Protein AF-A0A956QAK0-F1 (afdb_monomer_lite)

Radius of gyration: 32.89 Å; chains: 1; bounding box: 91×50×79 Å

Sequence (135 aa):
MTNLLLRVPFFYRLFGPKDNSSSAARDRLKQALVGDRSTVAPALMECVQKDMEDVLKRYMVFREEQVEFRLREQDGEMLLSARVPVVRIHRQAQLPEEALRESKETQAIRPSEELRLKRRKLRKKRSRTHKSQGD

Structure (mmCIF, N/CA/C/O backbone):
data_AF-A0A956QAK0-F1
#
_entry.id   AF-A0A956QAK0-F1
#
loop_
_atom_site.group_PDB
_atom_site.id
_atom_site.type_symbol
_atom_site.label_atom_id
_atom_site.label_alt_id
_atom_site.label_comp_id
_atom_site.label_asym_id
_atom_site.label_entity_id
_atom_site.label_seq_id
_atom_site.pdbx_PDB_ins_code
_atom_site.Cartn_x
_atom_site.Cartn_y
_atom_site.Cartn_z
_atom_site.occupancy
_atom_site.B_iso_or_equiv
_atom_site.auth_seq_id
_atom_site.auth_comp_id
_atom_site.auth_asym_id
_atom_site.auth_atom_id
_atom_site.pdbx_PDB_model_num
ATOM 1 N N . MET A 1 1 ? 6.171 -9.182 55.171 1.00 33.62 1 MET A N 1
ATOM 2 C CA . MET A 1 1 ? 6.453 -9.819 53.870 1.00 33.62 1 MET A CA 1
ATOM 3 C C . MET A 1 1 ? 5.116 -10.094 53.193 1.00 33.62 1 MET A C 1
ATOM 5 O O . MET A 1 1 ? 4.351 -10.840 53.779 1.00 33.62 1 MET A O 1
ATOM 9 N N . THR A 1 2 ? 4.862 -9.426 52.050 1.00 38.25 2 THR A N 1
ATOM 10 C CA . THR A 1 2 ? 3.930 -9.761 50.931 1.00 38.25 2 THR A CA 1
ATOM 11 C C . THR A 1 2 ? 2.454 -10.084 51.254 1.00 38.25 2 THR A C 1
ATOM 13 O O . THR A 1 2 ? 2.182 -10.915 52.100 1.00 38.25 2 THR A O 1
ATOM 16 N N . ASN A 1 3 ? 1.413 -9.604 50.572 1.00 35.69 3 ASN A N 1
ATOM 17 C CA . ASN A 1 3 ? 1.258 -8.743 49.404 1.00 35.69 3 ASN A CA 1
ATOM 18 C C . ASN A 1 3 ? -0.213 -8.273 49.383 1.00 35.69 3 ASN A C 1
ATOM 20 O O . ASN A 1 3 ? -1.117 -9.039 49.717 1.00 35.69 3 ASN A O 1
ATOM 24 N N . LEU A 1 4 ? -0.439 -7.032 48.971 1.00 49.66 4 LEU A N 1
ATOM 25 C CA . LEU A 1 4 ? -1.750 -6.463 48.680 1.00 49.66 4 LEU A CA 1
ATOM 26 C C . LEU A 1 4 ? -2.188 -6.952 47.290 1.00 49.66 4 LEU A C 1
ATOM 28 O O . LEU A 1 4 ? -1.484 -6.686 46.322 1.00 49.66 4 LEU A O 1
ATOM 32 N N . LEU A 1 5 ? -3.346 -7.603 47.149 1.00 42.72 5 LEU A N 1
ATOM 33 C CA . LEU A 1 5 ? -4.054 -7.605 45.864 1.00 42.72 5 LEU A CA 1
ATOM 34 C C . LEU A 1 5 ? -5.563 -7.750 46.076 1.00 42.72 5 LEU A C 1
ATOM 36 O O . LEU A 1 5 ? -6.047 -8.719 46.661 1.00 42.72 5 LEU A O 1
ATOM 40 N N . LEU A 1 6 ? -6.289 -6.728 45.623 1.00 47.09 6 LEU A N 1
ATOM 41 C CA . LEU A 1 6 ? -7.734 -6.583 45.724 1.00 47.09 6 LEU A CA 1
ATOM 42 C C . LEU A 1 6 ? -8.473 -7.823 45.199 1.00 47.09 6 LEU A C 1
ATOM 44 O O . LEU A 1 6 ? -8.442 -8.144 44.012 1.00 47.09 6 LEU A O 1
ATOM 48 N N . ARG A 1 7 ? -9.237 -8.462 46.082 1.00 49.78 7 ARG A N 1
ATOM 49 C CA . ARG A 1 7 ? -10.242 -9.467 45.738 1.00 49.78 7 ARG A CA 1
ATOM 50 C C . ARG A 1 7 ? -11.506 -8.741 45.273 1.00 49.78 7 ARG A C 1
ATOM 52 O O . ARG A 1 7 ? -12.371 -8.443 46.087 1.00 49.78 7 ARG A O 1
ATOM 59 N N . VAL A 1 8 ? -11.586 -8.402 43.984 1.00 49.44 8 VAL A N 1
ATOM 60 C CA . VAL A 1 8 ? -12.715 -7.658 43.390 1.00 49.44 8 VAL A CA 1
ATOM 61 C C . VAL A 1 8 ? -13.927 -8.597 43.219 1.00 49.44 8 VAL A C 1
ATOM 63 O O . VAL A 1 8 ? -13.930 -9.415 42.297 1.00 49.44 8 VAL A O 1
ATOM 66 N N . PRO A 1 9 ? -14.983 -8.517 44.056 1.00 52.75 9 PRO A N 1
ATOM 67 C CA . PRO A 1 9 ? -16.106 -9.458 44.026 1.00 52.75 9 PRO A CA 1
ATOM 68 C C . PRO A 1 9 ? -17.199 -9.067 43.015 1.00 52.75 9 PRO A C 1
ATOM 70 O O . PRO A 1 9 ? -18.227 -9.730 42.922 1.00 52.75 9 PRO A O 1
ATOM 73 N N . PHE A 1 10 ? -16.989 -8.002 42.238 1.00 54.66 10 PHE A N 1
ATOM 74 C CA . PHE A 1 10 ? -17.990 -7.453 41.322 1.00 54.66 10 PHE A CA 1
ATOM 75 C C . PHE A 1 10 ? -18.174 -8.301 40.052 1.00 54.66 10 PHE A C 1
ATOM 77 O O . PHE A 1 10 ? -19.289 -8.485 39.570 1.00 54.66 10 PHE A O 1
ATOM 84 N N . PHE A 1 11 ? -17.089 -8.884 39.539 1.00 55.2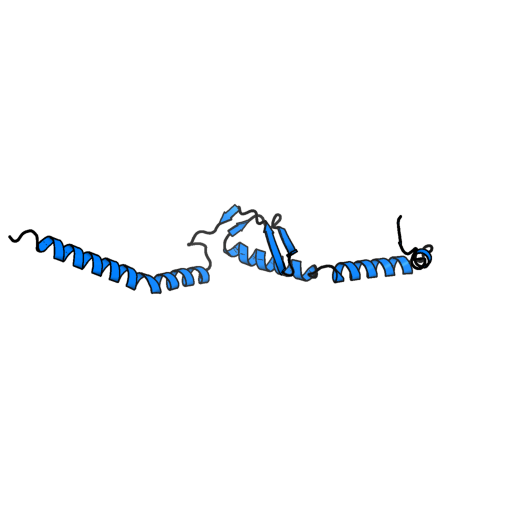2 11 PHE A N 1
ATOM 85 C CA . PHE A 1 11 ? -17.112 -9.599 38.263 1.00 55.22 11 PHE A CA 1
ATOM 86 C C . PHE A 1 11 ? -17.860 -10.937 38.333 1.00 55.22 11 PHE A C 1
ATOM 88 O O . PHE A 1 11 ? -18.561 -11.287 37.391 1.00 55.22 11 PHE A O 1
ATOM 95 N N . TYR A 1 12 ? -17.819 -11.647 39.465 1.00 51.12 12 TYR A N 1
ATOM 96 C CA . TYR A 1 12 ? -18.477 -12.955 39.609 1.00 51.12 12 TYR A CA 1
ATOM 97 C C . TYR A 1 12 ? -20.015 -12.903 39.539 1.00 51.12 12 TYR A C 1
ATOM 99 O O . TYR A 1 12 ? -20.636 -13.913 39.222 1.00 51.12 12 TYR A O 1
ATOM 107 N N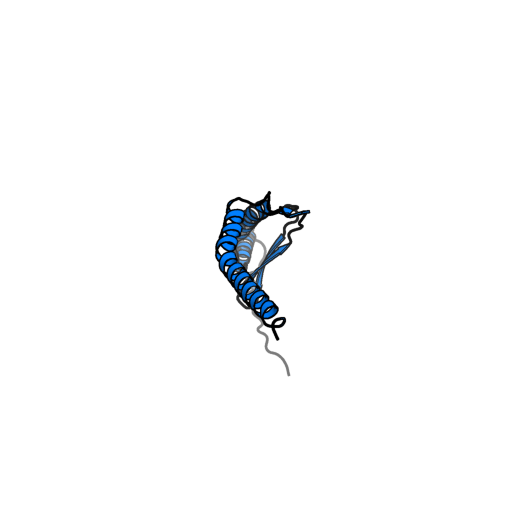 . ARG A 1 13 ? -20.639 -11.736 39.762 1.00 54.03 13 ARG A N 1
ATOM 108 C CA . ARG A 1 13 ? -22.101 -11.556 39.662 1.00 54.03 13 ARG A CA 1
ATOM 109 C C . ARG A 1 13 ? -22.578 -11.231 38.238 1.00 54.03 13 ARG A C 1
ATOM 111 O O . ARG A 1 13 ? -23.753 -11.417 37.944 1.00 54.03 13 ARG A O 1
ATOM 118 N N . LEU A 1 14 ? -21.674 -10.803 37.351 1.00 57.38 14 LEU A N 1
ATOM 119 C CA . LEU A 1 14 ? -21.964 -10.532 35.935 1.00 57.38 14 LEU A CA 1
ATOM 120 C C . LEU A 1 14 ? -21.814 -11.776 35.032 1.00 57.38 14 LEU A C 1
ATOM 122 O O . LEU A 1 14 ? -22.238 -11.753 33.881 1.00 57.38 14 LEU A O 1
ATOM 126 N N . PHE A 1 15 ? -21.217 -12.859 35.546 1.00 58.19 15 PHE A N 1
ATOM 127 C CA . PHE A 1 15 ? -20.949 -14.115 34.828 1.00 58.19 15 PHE A CA 1
ATOM 128 C C . PHE A 1 15 ? -21.938 -15.256 35.178 1.00 58.19 15 PHE A C 1
ATOM 130 O O . PHE A 1 15 ? -21.571 -16.428 35.115 1.00 58.19 15 PHE A O 1
ATOM 137 N N . GLY A 1 16 ? -23.183 -14.934 35.559 1.00 56.59 16 GLY A N 1
ATOM 138 C CA . GLY A 1 16 ? -24.254 -15.917 35.812 1.00 56.59 16 GLY A CA 1
ATOM 139 C C . GLY A 1 16 ? -24.845 -16.559 34.533 1.00 56.59 16 GLY A C 1
ATOM 140 O O . GLY A 1 16 ? -24.606 -16.052 33.434 1.00 56.59 16 GLY A O 1
ATOM 141 N N . PRO A 1 17 ? -25.590 -17.683 34.631 1.00 54.25 17 PRO A N 1
ATOM 142 C CA . PRO A 1 17 ? -25.873 -18.564 33.492 1.00 54.25 17 PRO A CA 1
ATOM 143 C C . PRO A 1 17 ? -26.895 -18.001 32.487 1.00 54.25 17 PRO A C 1
ATOM 145 O O . PRO A 1 17 ? -28.029 -17.716 32.842 1.00 54.25 17 PRO A O 1
ATOM 148 N N . LYS A 1 18 ? -26.444 -17.923 31.225 1.00 54.38 18 LYS A N 1
ATOM 149 C CA . LYS A 1 18 ? -27.149 -17.972 29.923 1.00 54.38 18 LYS A CA 1
ATOM 150 C C . LYS A 1 18 ? -28.604 -17.472 29.847 1.00 54.38 18 LYS A C 1
ATOM 152 O O . LYS A 1 18 ? -29.533 -18.269 29.854 1.00 54.38 18 LYS A O 1
ATOM 157 N N . ASP A 1 19 ? -28.731 -16.194 29.493 1.00 56.34 19 ASP A N 1
ATOM 158 C CA . ASP A 1 19 ? -29.776 -15.718 28.581 1.00 56.34 19 ASP A CA 1
ATOM 159 C C . ASP A 1 19 ? -29.158 -15.405 27.210 1.00 56.34 19 ASP A C 1
ATOM 161 O O . ASP A 1 19 ? -28.064 -14.838 27.114 1.00 56.34 19 ASP A O 1
ATOM 165 N N . ASN A 1 20 ? -29.862 -15.744 26.129 1.00 62.78 20 ASN A N 1
ATOM 166 C CA . ASN A 1 20 ? -29.417 -15.511 24.747 1.00 62.78 20 ASN A CA 1
ATOM 167 C C . ASN A 1 20 ? -29.104 -14.022 24.473 1.00 62.78 20 ASN A C 1
ATOM 169 O O . ASN A 1 20 ? -28.241 -13.693 23.657 1.00 62.78 20 ASN A O 1
ATOM 173 N N . SER A 1 21 ? -29.760 -13.118 25.208 1.00 71.25 21 SER A N 1
ATOM 174 C CA . SER A 1 21 ? -29.529 -11.669 25.172 1.00 71.25 21 SER A CA 1
ATOM 175 C C . SER A 1 21 ? -28.164 -11.266 25.742 1.00 71.25 21 SER A C 1
ATOM 177 O O . SER A 1 21 ? -27.505 -10.392 25.179 1.00 71.25 21 SER A O 1
ATOM 179 N N . SER A 1 22 ? -27.699 -11.936 26.802 1.00 74.94 22 SER A N 1
ATOM 180 C CA . SER A 1 22 ?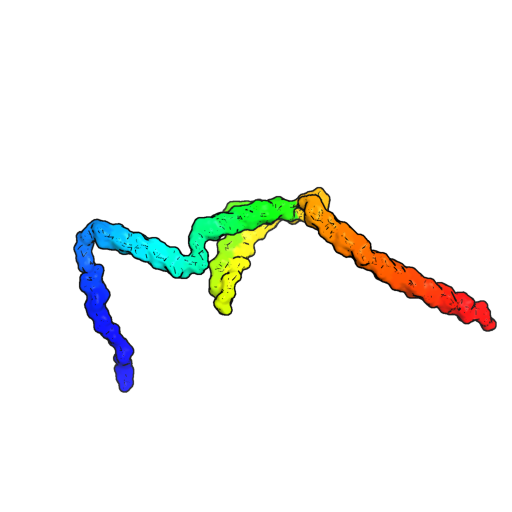 -26.384 -11.714 27.416 1.00 74.94 22 SER A CA 1
ATOM 181 C C . SER A 1 22 ? -25.256 -12.106 26.460 1.00 74.94 22 SER A C 1
ATOM 183 O O . SER A 1 22 ? -24.283 -11.370 26.305 1.00 74.94 22 SER A O 1
ATOM 185 N N . SER A 1 23 ? -25.428 -13.209 25.725 1.00 73.69 23 SER A N 1
ATOM 186 C CA . SER A 1 23 ? -24.505 -13.622 24.659 1.00 73.69 23 SER A CA 1
ATOM 187 C C . SER A 1 23 ? -24.395 -12.569 23.550 1.00 73.69 23 SER A C 1
ATOM 189 O O . SER A 1 23 ? -23.295 -12.133 23.216 1.00 73.69 23 SER A O 1
ATOM 191 N N . ALA A 1 24 ? -25.532 -12.113 23.018 1.00 78.50 24 ALA A N 1
ATOM 192 C CA . ALA A 1 24 ? -25.574 -11.128 21.939 1.00 78.50 24 ALA A CA 1
ATOM 193 C C . ALA A 1 24 ? -25.028 -9.752 22.365 1.00 78.50 24 ALA A C 1
ATOM 195 O O . ALA A 1 24 ? -24.312 -9.099 21.604 1.00 78.50 24 ALA A O 1
ATOM 196 N N . ALA A 1 25 ? -25.328 -9.304 23.588 1.00 80.19 25 ALA A N 1
ATOM 197 C CA . ALA A 1 25 ? -24.772 -8.070 24.145 1.00 80.19 25 ALA A CA 1
ATOM 198 C C . ALA A 1 25 ? -23.252 -8.171 24.336 1.00 80.19 25 ALA A C 1
ATOM 200 O O . ALA A 1 25 ? -22.523 -7.219 24.057 1.00 80.19 25 ALA A O 1
ATOM 201 N N . ARG A 1 26 ? -22.760 -9.343 24.749 1.00 74.81 26 ARG A N 1
ATOM 202 C CA . ARG A 1 26 ? -21.330 -9.606 24.914 1.00 74.81 26 ARG A CA 1
ATOM 203 C C . ARG A 1 26 ? -20.583 -9.593 23.584 1.00 74.81 26 ARG A C 1
ATOM 205 O O . ARG A 1 26 ? -19.480 -9.059 23.538 1.00 74.81 26 ARG A O 1
ATOM 212 N N . ASP A 1 27 ? -21.161 -10.131 22.515 1.00 76.81 27 ASP A N 1
ATOM 213 C CA . ASP A 1 27 ? -20.523 -10.110 21.194 1.00 76.81 27 ASP A CA 1
ATOM 214 C C . ASP A 1 27 ? -20.498 -8.703 20.578 1.00 76.81 27 ASP A C 1
ATOM 216 O O . ASP A 1 27 ? -19.465 -8.300 20.042 1.00 76.81 27 ASP A O 1
ATOM 220 N N . ARG A 1 28 ? -21.551 -7.895 20.772 1.00 81.44 28 ARG A N 1
ATOM 221 C CA . ARG A 1 28 ? -21.535 -6.463 20.407 1.00 81.44 28 ARG A CA 1
ATOM 222 C C . ARG A 1 28 ? -20.492 -5.677 21.200 1.00 81.44 28 ARG A C 1
ATOM 224 O O . ARG A 1 28 ? -19.786 -4.854 20.627 1.00 81.44 28 ARG A O 1
ATOM 231 N N . LEU A 1 29 ? -20.354 -5.956 22.498 1.00 75.75 29 LEU A N 1
ATOM 232 C CA . LEU A 1 29 ? -19.345 -5.314 23.343 1.00 75.75 29 LEU A CA 1
ATOM 233 C C . LEU A 1 29 ? -17.921 -5.715 22.933 1.00 75.75 29 LEU A C 1
ATOM 235 O O . LEU A 1 29 ? -17.039 -4.865 22.913 1.00 75.75 29 LEU A O 1
ATOM 239 N N . LYS A 1 30 ? -17.684 -6.982 22.560 1.00 69.69 30 LYS A N 1
ATOM 240 C CA . LYS A 1 30 ? -16.397 -7.412 21.987 1.00 69.69 30 LYS A CA 1
ATOM 241 C C . LYS A 1 30 ? -16.098 -6.681 20.679 1.00 69.69 30 LYS A C 1
ATOM 243 O O . LYS A 1 30 ? -14.983 -6.204 20.523 1.00 69.69 30 LYS A O 1
ATOM 248 N N . GLN A 1 31 ? -17.067 -6.578 19.766 1.00 63.22 31 GLN A N 1
ATOM 249 C CA . GLN A 1 31 ? -16.896 -5.828 18.516 1.00 63.22 31 GLN A CA 1
ATOM 250 C C . GLN A 1 31 ? -16.577 -4.353 18.775 1.00 63.22 31 GLN A C 1
ATOM 252 O O . GLN A 1 31 ? -15.628 -3.833 18.194 1.00 63.22 31 GLN A O 1
ATOM 257 N N . ALA A 1 32 ? -17.306 -3.707 19.689 1.00 69.44 32 ALA A N 1
ATOM 258 C CA . ALA A 1 32 ? -17.040 -2.329 20.088 1.00 69.44 32 ALA A CA 1
ATOM 259 C C . ALA A 1 32 ? -15.631 -2.172 20.684 1.00 69.44 32 ALA A C 1
ATOM 261 O O . ALA A 1 32 ? -14.891 -1.299 20.258 1.00 69.44 32 ALA A O 1
ATOM 262 N N . LEU A 1 33 ? -15.219 -3.059 21.596 1.00 65.25 33 LEU A N 1
ATOM 263 C CA . LEU A 1 33 ? -13.897 -3.019 22.237 1.00 65.25 33 LEU A CA 1
ATOM 264 C C . LEU A 1 33 ? -12.736 -3.321 21.280 1.00 65.25 33 LEU A C 1
ATOM 266 O O . LEU A 1 33 ? -11.646 -2.794 21.475 1.00 65.25 33 LEU A O 1
ATOM 270 N N . VAL A 1 34 ? -12.929 -4.187 20.280 1.00 61.88 34 VAL A N 1
ATOM 271 C CA . VAL A 1 34 ? -11.916 -4.444 19.242 1.00 61.88 34 VAL A CA 1
ATOM 272 C C . VAL A 1 34 ? -11.750 -3.211 18.354 1.00 61.88 34 VAL A C 1
ATOM 274 O O . VAL A 1 34 ? -10.615 -2.843 18.071 1.00 61.88 34 VAL A O 1
ATOM 277 N N . GLY A 1 35 ? -12.852 -2.550 17.981 1.00 60.44 35 GLY A N 1
ATOM 278 C CA . GLY A 1 35 ? -12.814 -1.295 17.225 1.00 60.44 35 GLY A CA 1
ATOM 279 C C . GLY A 1 35 ? -12.211 -0.129 18.014 1.00 60.44 35 GLY A C 1
ATOM 280 O O . GLY A 1 35 ? -11.428 0.633 17.463 1.00 60.44 35 GLY A O 1
ATOM 281 N N . ASP A 1 36 ? -12.519 -0.032 19.308 1.00 58.00 36 ASP A N 1
ATOM 282 C CA . ASP A 1 36 ? -12.045 1.034 20.206 1.00 58.00 36 ASP A CA 1
ATOM 283 C C . ASP A 1 36 ? -10.558 0.878 20.586 1.00 58.00 36 ASP A C 1
ATOM 285 O O . ASP A 1 36 ? -9.882 1.843 20.923 1.00 58.00 36 ASP A O 1
ATOM 289 N N . ARG A 1 37 ? -10.016 -0.348 20.508 1.00 55.91 37 ARG A N 1
ATOM 290 C CA . ARG A 1 37 ? -8.589 -0.640 20.749 1.00 55.91 37 ARG A CA 1
ATOM 291 C C . ARG A 1 37 ? -7.744 -0.710 19.479 1.00 55.91 37 ARG A C 1
ATOM 293 O O . ARG A 1 37 ? -6.520 -0.709 19.583 1.00 55.91 37 ARG A O 1
ATOM 300 N N . SER A 1 38 ? -8.355 -0.828 18.300 1.00 59.69 38 SER A N 1
ATOM 301 C CA . SER A 1 38 ? -7.624 -0.750 17.036 1.00 59.69 38 SER A CA 1
ATOM 302 C C . SER A 1 38 ? -7.366 0.712 16.701 1.00 59.69 38 SER A C 1
ATOM 304 O O . SER A 1 38 ? -8.310 1.473 16.520 1.00 59.69 38 SER A O 1
ATOM 306 N N . THR A 1 39 ? -6.102 1.097 16.549 1.00 60.38 39 THR A N 1
ATOM 307 C CA . THR A 1 39 ? -5.713 2.468 16.185 1.00 60.38 39 THR A CA 1
ATOM 308 C C . THR A 1 39 ? -6.293 2.914 14.828 1.00 60.38 39 THR A C 1
ATOM 310 O O . THR A 1 39 ? -6.310 4.105 14.533 1.00 60.38 39 THR A O 1
ATOM 313 N N . VAL A 1 40 ? -6.790 1.975 14.001 1.00 66.19 40 VAL A N 1
ATOM 314 C CA . VAL A 1 40 ? -7.438 2.216 12.701 1.00 66.19 40 VAL A CA 1
ATOM 315 C C . VAL A 1 40 ? -8.590 1.236 12.452 1.00 66.19 40 VAL A C 1
ATOM 317 O O . VAL A 1 40 ? -8.449 0.032 12.659 1.00 66.19 40 VAL A O 1
ATOM 320 N N . ALA A 1 41 ? -9.718 1.753 11.949 1.00 70.25 41 ALA A N 1
ATOM 321 C CA . ALA A 1 41 ? -10.874 0.951 11.551 1.00 70.25 41 ALA A CA 1
ATOM 322 C C . ALA A 1 41 ? -10.532 0.009 10.371 1.00 70.25 41 ALA A C 1
ATOM 324 O O . ALA A 1 41 ? -9.943 0.472 9.392 1.00 70.25 41 ALA A O 1
ATOM 325 N N . PRO A 1 42 ? -10.955 -1.273 10.386 1.00 75.88 42 PRO A N 1
ATOM 326 C CA . PRO A 1 42 ? -10.634 -2.238 9.326 1.00 75.88 42 PRO A CA 1
ATOM 327 C C . PRO A 1 42 ? -10.979 -1.758 7.909 1.00 75.88 42 PRO A C 1
ATOM 329 O O . PRO A 1 42 ? -10.154 -1.865 7.007 1.00 75.88 42 PRO A O 1
ATOM 332 N N . ALA A 1 43 ? -12.147 -1.130 7.739 1.00 79.56 43 ALA A N 1
ATOM 333 C CA . ALA A 1 43 ? -12.591 -0.587 6.454 1.00 79.56 43 ALA A CA 1
ATOM 334 C C . ALA A 1 43 ? -11.661 0.512 5.909 1.00 79.56 43 ALA A C 1
ATOM 336 O O . ALA A 1 43 ? -11.454 0.612 4.704 1.00 79.56 43 ALA A O 1
ATOM 337 N N . LEU A 1 44 ? -11.064 1.327 6.787 1.00 83.62 44 LEU A N 1
ATOM 338 C CA . LEU A 1 44 ? -10.089 2.333 6.366 1.00 83.62 44 LEU A CA 1
ATOM 339 C C . LEU A 1 44 ? -8.795 1.668 5.884 1.00 83.62 44 LEU A C 1
ATOM 341 O O . LEU A 1 44 ? -8.222 2.101 4.887 1.00 83.62 44 LEU A O 1
ATOM 345 N N . MET A 1 45 ? -8.353 0.604 6.560 1.00 84.62 45 MET A N 1
ATOM 346 C CA . MET A 1 45 ? -7.159 -0.133 6.151 1.00 84.62 45 MET A CA 1
ATOM 347 C C . MET A 1 45 ? -7.338 -0.749 4.759 1.00 84.62 45 MET A C 1
ATOM 349 O O . MET A 1 45 ? -6.434 -0.636 3.939 1.00 84.62 45 MET A O 1
ATOM 353 N N . GLU A 1 46 ? -8.502 -1.330 4.466 1.00 86.88 46 GLU A N 1
ATOM 354 C CA . GLU A 1 46 ? -8.822 -1.879 3.139 1.00 86.88 46 GLU A CA 1
ATOM 355 C C . GLU A 1 46 ? -8.743 -0.814 2.035 1.00 86.88 46 GLU A C 1
ATOM 357 O O . GLU A 1 46 ? -8.119 -1.046 0.998 1.00 86.88 46 GLU A O 1
ATOM 362 N N . CYS A 1 47 ? -9.302 0.379 2.270 1.00 90.88 47 CYS A N 1
ATOM 363 C CA . CYS A 1 47 ? -9.203 1.493 1.323 1.00 90.88 47 CYS A CA 1
ATOM 364 C C . CYS A 1 47 ? -7.743 1.898 1.067 1.00 90.88 47 CYS A C 1
ATOM 366 O O . CYS A 1 47 ? -7.329 2.019 -0.083 1.00 90.88 47 CYS A O 1
ATOM 368 N N . VAL A 1 48 ? -6.946 2.050 2.131 1.00 89.88 48 VAL A N 1
ATOM 369 C CA . VAL A 1 48 ? -5.525 2.418 2.017 1.00 89.88 48 VAL A CA 1
ATOM 370 C C . VAL A 1 48 ? -4.740 1.364 1.237 1.00 89.88 48 VAL A C 1
ATOM 372 O O . VAL A 1 48 ? -3.917 1.722 0.398 1.00 89.88 48 VAL A O 1
ATOM 375 N N . GLN A 1 49 ? -4.984 0.074 1.488 1.00 89.56 49 GLN A N 1
ATOM 376 C CA . GLN A 1 49 ? -4.312 -1.009 0.763 1.00 89.56 49 GLN A CA 1
ATOM 377 C C . GLN A 1 49 ? -4.585 -0.919 -0.735 1.00 89.56 49 GLN A C 1
ATOM 379 O O . GLN A 1 49 ? -3.644 -0.911 -1.527 1.00 89.56 49 GLN A O 1
ATOM 384 N N . LYS A 1 50 ? -5.857 -0.769 -1.113 1.00 92.50 50 LYS A N 1
ATOM 385 C CA . LYS A 1 50 ? -6.266 -0.683 -2.515 1.00 92.50 50 LYS A CA 1
ATOM 386 C C . LYS A 1 50 ? -5.640 0.513 -3.232 1.00 92.50 50 LYS A C 1
ATO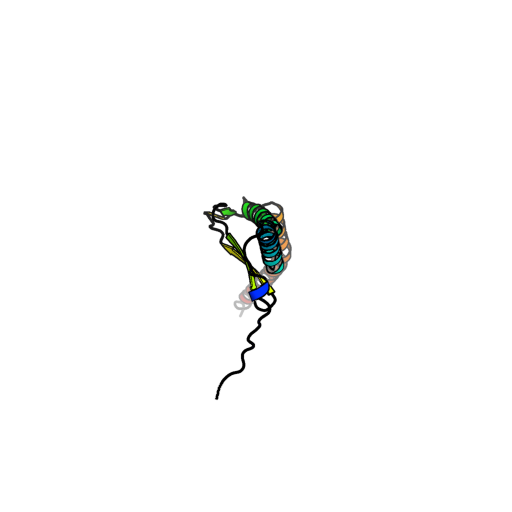M 388 O O . LYS A 1 50 ? -5.059 0.349 -4.303 1.00 92.50 50 LYS A O 1
ATOM 393 N N . ASP A 1 51 ? -5.692 1.693 -2.618 1.00 94.44 51 ASP A N 1
ATOM 394 C CA . ASP A 1 51 ? -5.107 2.902 -3.202 1.0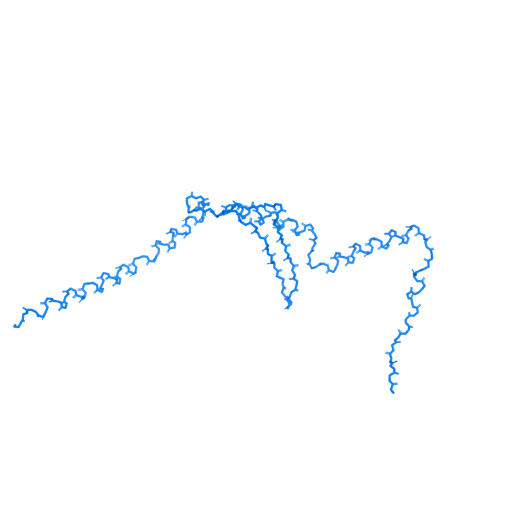0 94.44 51 ASP A CA 1
ATOM 395 C C . ASP A 1 51 ? -3.588 2.756 -3.384 1.00 94.44 51 ASP A C 1
ATOM 397 O O . ASP A 1 51 ? -3.030 3.151 -4.410 1.00 94.44 51 ASP A O 1
ATOM 401 N N . MET A 1 52 ? -2.899 2.156 -2.407 1.00 94.25 52 MET A N 1
ATOM 402 C CA . MET A 1 52 ? -1.459 1.907 -2.497 1.00 94.25 52 MET A CA 1
ATOM 403 C C . MET A 1 52 ? -1.115 0.876 -3.570 1.00 94.25 52 MET A C 1
ATOM 405 O O . MET A 1 52 ? -0.154 1.076 -4.311 1.00 94.25 52 MET A O 1
ATOM 409 N N . GLU A 1 53 ? -1.888 -0.200 -3.697 1.00 93.25 53 GLU A N 1
ATOM 410 C CA . GLU A 1 53 ? -1.711 -1.175 -4.772 1.00 93.25 53 GLU A CA 1
ATOM 411 C C . GLU A 1 53 ? -1.856 -0.521 -6.146 1.00 93.25 53 GLU A C 1
ATOM 413 O O . GLU A 1 53 ? -0.975 -0.678 -6.993 1.00 93.25 53 GLU A O 1
ATOM 418 N N . ASP A 1 54 ? -2.904 0.277 -6.352 1.00 94.00 54 ASP A N 1
ATOM 419 C CA . ASP A 1 54 ? -3.143 0.977 -7.616 1.00 94.00 54 ASP A CA 1
ATOM 420 C C . ASP A 1 54 ? -2.012 1.959 -7.954 1.00 94.00 54 ASP A C 1
ATOM 422 O O . ASP A 1 54 ? -1.586 2.064 -9.109 1.00 94.00 54 ASP A O 1
ATOM 426 N N . VAL A 1 55 ? -1.459 2.643 -6.948 1.00 93.94 55 VAL A N 1
ATOM 427 C CA . VAL A 1 55 ? -0.269 3.487 -7.114 1.00 93.94 55 VAL A CA 1
ATOM 428 C C . VAL A 1 55 ? 0.940 2.647 -7.524 1.00 93.94 55 VAL A C 1
ATOM 430 O O . VAL A 1 55 ? 1.620 2.992 -8.493 1.00 93.94 55 VAL A O 1
ATOM 433 N N . LEU A 1 56 ? 1.216 1.546 -6.820 1.00 93.69 56 LEU A N 1
ATOM 434 C CA . LEU A 1 56 ? 2.384 0.696 -7.064 1.00 93.69 56 LEU A CA 1
ATOM 435 C C . LEU A 1 56 ? 2.345 0.046 -8.453 1.00 93.69 56 LEU A C 1
ATOM 437 O O . LEU A 1 56 ? 3.389 -0.026 -9.110 1.00 93.69 56 LEU A O 1
ATOM 441 N N . LYS A 1 57 ? 1.161 -0.348 -8.949 1.00 93.62 57 LYS A N 1
ATOM 442 C CA . LYS A 1 57 ? 0.976 -0.950 -10.288 1.00 93.62 57 LYS A CA 1
ATOM 443 C C . LYS A 1 57 ? 1.493 -0.061 -11.419 1.00 93.62 57 LYS A C 1
ATOM 445 O O . LYS A 1 57 ? 1.924 -0.560 -12.458 1.00 93.62 57 LYS A O 1
ATOM 450 N N . ARG A 1 58 ? 1.514 1.262 -11.224 1.00 93.12 58 ARG A N 1
ATOM 451 C CA . ARG A 1 58 ? 2.061 2.208 -12.213 1.00 93.12 58 ARG A CA 1
ATOM 452 C C . ARG A 1 58 ? 3.579 2.096 -12.372 1.00 93.12 58 ARG A C 1
ATOM 454 O O . ARG A 1 58 ? 4.111 2.403 -13.437 1.00 93.12 58 ARG A O 1
ATOM 461 N N . TYR A 1 59 ? 4.286 1.643 -11.339 1.00 93.88 59 TYR A N 1
ATOM 462 C CA . TYR A 1 59 ? 5.752 1.659 -11.282 1.00 93.88 59 TYR A CA 1
ATOM 463 C C . TYR A 1 59 ? 6.382 0.261 -11.305 1.00 93.88 59 TYR A C 1
ATOM 465 O O . TYR A 1 59 ? 7.572 0.121 -11.605 1.00 93.88 59 TYR A O 1
ATOM 473 N N . MET A 1 60 ? 5.621 -0.784 -10.989 1.00 94.31 60 MET A N 1
ATOM 474 C CA . MET A 1 60 ? 6.137 -2.144 -10.874 1.00 94.31 60 MET A CA 1
ATOM 475 C C . MET A 1 60 ? 5.053 -3.203 -11.085 1.00 94.31 60 MET A C 1
ATOM 477 O O . MET A 1 60 ? 3.868 -2.958 -10.895 1.00 94.31 60 MET A O 1
ATOM 481 N N . VAL A 1 61 ? 5.499 -4.409 -11.431 1.00 94.25 61 VAL A N 1
ATOM 482 C CA . VAL A 1 61 ? 4.700 -5.633 -11.493 1.00 94.25 61 VAL A CA 1
ATOM 483 C C . VAL A 1 61 ? 5.034 -6.478 -10.267 1.00 94.25 61 VAL A C 1
ATOM 485 O O . VAL A 1 61 ? 6.202 -6.810 -10.035 1.00 94.25 61 VAL A O 1
ATOM 488 N N . PHE A 1 62 ? 4.020 -6.845 -9.496 1.00 95.19 62 PHE A N 1
ATOM 489 C CA . PHE A 1 62 ? 4.129 -7.636 -8.270 1.00 95.19 62 PHE A CA 1
ATOM 490 C C . PHE A 1 62 ? 2.969 -8.630 -8.183 1.00 95.19 62 PHE A C 1
ATOM 492 O O . PHE A 1 62 ? 2.034 -8.569 -8.977 1.00 95.19 62 PHE A O 1
ATOM 499 N N . ARG A 1 63 ? 3.060 -9.583 -7.251 1.00 93.69 63 ARG A N 1
ATOM 500 C CA . ARG A 1 63 ? 1.973 -10.537 -6.981 1.00 93.69 63 ARG A CA 1
ATOM 501 C C . ARG A 1 63 ? 1.029 -9.933 -5.949 1.00 93.69 63 ARG A C 1
ATOM 503 O O . ARG A 1 63 ? 1.389 -9.873 -4.775 1.00 93.69 63 ARG A O 1
ATOM 510 N N . GLU A 1 64 ? -0.124 -9.456 -6.403 1.00 89.38 64 GLU A N 1
ATOM 511 C CA . GLU A 1 64 ? -1.100 -8.715 -5.591 1.00 89.38 64 GLU A CA 1
ATOM 512 C C . GLU A 1 64 ? -1.596 -9.544 -4.401 1.00 89.38 64 GLU A C 1
ATOM 514 O O . GLU A 1 64 ? -1.648 -9.054 -3.280 1.00 89.38 64 GLU A O 1
ATOM 519 N N . GLU A 1 65 ? -1.807 -10.847 -4.595 1.00 90.31 65 GLU A N 1
ATOM 520 C CA . GLU A 1 65 ? -2.349 -11.754 -3.573 1.00 90.31 65 GLU A CA 1
ATOM 521 C C . GLU A 1 65 ? -1.395 -11.983 -2.389 1.00 90.31 65 GLU A C 1
ATOM 523 O O . GLU A 1 65 ? -1.750 -12.627 -1.403 1.00 90.31 65 GLU A O 1
ATOM 528 N N . GLN A 1 66 ? -0.152 -11.518 -2.511 1.00 90.88 66 GLN A N 1
ATOM 529 C CA . GLN A 1 66 ? 0.912 -11.694 -1.527 1.00 90.88 66 GLN A CA 1
ATOM 530 C C . GLN A 1 66 ? 1.394 -10.361 -0.946 1.00 90.88 66 GLN A C 1
ATOM 532 O O . GLN A 1 66 ? 2.406 -10.336 -0.236 1.00 90.88 66 GLN A O 1
ATOM 537 N N . VAL A 1 67 ? 0.716 -9.258 -1.269 1.00 91.81 67 VAL A N 1
ATOM 538 C CA . VAL A 1 67 ? 0.999 -7.962 -0.664 1.00 91.81 67 VAL A CA 1
ATOM 539 C C . VAL A 1 67 ? 0.442 -7.941 0.752 1.00 91.81 67 VAL A C 1
ATOM 541 O O . VAL A 1 67 ? -0.694 -8.327 1.008 1.00 91.81 67 VAL A O 1
ATOM 544 N N . GLU A 1 68 ? 1.264 -7.493 1.695 1.00 90.44 68 GLU A N 1
ATOM 545 C CA . GLU A 1 68 ? 0.869 -7.389 3.093 1.00 90.44 68 GLU A CA 1
ATOM 546 C C . GLU A 1 68 ? 1.215 -6.004 3.629 1.00 90.44 68 GLU A C 1
ATOM 548 O O . GLU A 1 68 ? 2.383 -5.614 3.646 1.00 90.44 68 GLU A O 1
ATOM 553 N N . PHE A 1 69 ? 0.206 -5.284 4.116 1.00 89.44 69 PHE A N 1
ATOM 554 C CA . PHE A 1 69 ? 0.374 -4.013 4.810 1.00 89.44 69 PHE A CA 1
ATOM 555 C C . PHE A 1 69 ? 0.109 -4.191 6.304 1.00 89.44 69 PHE A C 1
ATOM 557 O O . PHE A 1 69 ? -0.868 -4.819 6.711 1.00 89.44 69 PHE A O 1
ATOM 564 N N . ARG A 1 70 ? 0.965 -3.605 7.139 1.00 88.12 70 ARG A N 1
ATOM 565 C CA . ARG A 1 70 ? 0.840 -3.611 8.596 1.00 88.12 70 ARG A CA 1
ATOM 566 C C . ARG A 1 70 ? 1.030 -2.217 9.143 1.00 88.12 70 ARG A C 1
ATOM 568 O O . ARG A 1 70 ? 2.099 -1.630 8.987 1.00 88.12 70 ARG A O 1
ATOM 575 N N . LEU A 1 71 ? 0.015 -1.753 9.851 1.00 86.00 71 LEU A N 1
ATOM 576 C CA . LEU A 1 71 ? 0.041 -0.508 10.590 1.00 86.00 71 LEU A CA 1
ATOM 577 C C . LEU A 1 71 ? 0.217 -0.815 12.078 1.00 86.00 71 LEU A C 1
ATOM 579 O O . LEU A 1 71 ? -0.495 -1.662 12.620 1.00 86.00 71 LEU A O 1
ATOM 583 N N . ARG A 1 72 ? 1.193 -0.184 12.728 1.00 84.06 72 ARG A N 1
ATOM 584 C CA . ARG A 1 72 ? 1.467 -0.366 14.157 1.00 84.06 72 ARG A CA 1
ATOM 585 C C . ARG A 1 72 ? 1.818 0.959 14.803 1.00 84.06 72 ARG A C 1
ATOM 587 O O . ARG A 1 72 ? 2.505 1.769 14.197 1.00 84.06 72 ARG A O 1
ATOM 594 N N . GLU A 1 73 ? 1.376 1.135 16.037 1.00 81.38 73 GLU A N 1
ATOM 595 C CA . GLU A 1 73 ? 1.831 2.232 16.878 1.00 81.38 73 GLU A CA 1
ATOM 596 C C . GLU A 1 73 ? 3.177 1.855 17.507 1.00 81.38 73 GLU A C 1
ATOM 598 O O . GLU A 1 73 ? 3.327 0.767 18.071 1.00 81.38 73 GLU A O 1
ATOM 603 N N . GLN A 1 74 ? 4.163 2.731 17.374 1.00 84.75 74 GLN A N 1
ATOM 604 C CA . GLN A 1 74 ? 5.485 2.590 17.962 1.00 84.75 74 GLN A CA 1
ATOM 605 C C . GLN A 1 74 ? 5.946 3.969 18.436 1.00 84.75 74 GLN A C 1
ATOM 607 O O . GLN A 1 74 ? 5.953 4.912 17.657 1.00 84.75 74 GLN A O 1
ATOM 612 N N . ASP A 1 75 ? 6.303 4.087 19.717 1.00 88.12 75 ASP A N 1
ATOM 613 C CA . ASP A 1 75 ? 6.811 5.330 20.322 1.00 88.12 75 ASP A CA 1
ATOM 614 C C . ASP A 1 75 ? 5.883 6.555 20.147 1.00 88.12 75 ASP A C 1
ATOM 616 O O . ASP A 1 75 ? 6.334 7.695 20.073 1.00 88.12 75 ASP A O 1
ATOM 620 N N . GLY A 1 76 ? 4.564 6.323 20.105 1.00 83.94 76 GLY A N 1
ATOM 621 C CA . GLY A 1 76 ? 3.549 7.362 19.880 1.00 83.94 76 GLY A CA 1
ATOM 622 C C . GLY A 1 76 ? 3.367 7.763 18.411 1.00 83.94 76 GLY A C 1
ATOM 623 O O . GLY A 1 76 ? 2.582 8.662 18.115 1.00 83.94 76 GLY A O 1
ATOM 624 N N . GLU A 1 77 ? 4.057 7.093 17.487 1.00 82.12 77 GLU A N 1
ATOM 625 C CA . GLU A 1 77 ? 3.937 7.293 16.046 1.00 82.12 77 GLU A CA 1
ATOM 626 C C . GLU A 1 77 ? 3.269 6.096 15.366 1.00 82.12 77 GLU A C 1
ATOM 628 O O . GLU A 1 77 ? 3.426 4.939 15.761 1.00 82.12 77 GLU A O 1
ATOM 633 N N . MET A 1 78 ? 2.532 6.370 14.292 1.00 83.06 78 MET A N 1
ATOM 634 C CA . MET A 1 78 ? 1.916 5.336 13.467 1.00 83.06 78 MET A CA 1
ATOM 635 C C . MET A 1 78 ? 2.857 4.932 12.334 1.00 83.06 78 MET A C 1
ATOM 637 O O . MET A 1 78 ? 3.079 5.693 11.394 1.00 83.06 78 MET A O 1
ATOM 641 N N . LEU A 1 79 ? 3.372 3.706 12.394 1.00 88.69 79 LEU A N 1
ATOM 642 C CA . LEU A 1 79 ? 4.259 3.132 11.392 1.00 88.69 79 LEU A CA 1
ATOM 643 C C . LEU A 1 79 ? 3.485 2.223 10.433 1.00 88.69 79 LEU A C 1
ATOM 645 O O . LEU A 1 79 ? 2.971 1.173 10.829 1.00 88.69 79 LEU A O 1
ATOM 649 N N . LEU A 1 80 ? 3.458 2.594 9.151 1.00 88.50 80 LEU A N 1
ATOM 650 C CA . LEU A 1 80 ? 2.977 1.737 8.069 1.00 88.50 80 LEU A CA 1
ATOM 651 C C . LEU A 1 80 ? 4.154 0.978 7.446 1.00 88.50 80 LEU A C 1
ATOM 653 O O . LEU A 1 80 ? 5.070 1.568 6.881 1.00 88.50 80 LEU A O 1
ATOM 657 N N . SER A 1 81 ? 4.107 -0.346 7.526 1.00 90.81 81 SER A N 1
ATOM 658 C CA . SER A 1 81 ? 5.074 -1.259 6.914 1.00 90.81 81 SER A CA 1
ATOM 659 C C . SER A 1 81 ? 4.394 -2.103 5.842 1.00 90.81 81 SER A C 1
ATOM 661 O O . SER A 1 81 ? 3.244 -2.501 6.009 1.00 90.81 81 SER A O 1
ATOM 663 N N . ALA A 1 82 ? 5.095 -2.376 4.742 1.00 92.81 82 ALA A N 1
ATOM 664 C CA . ALA A 1 82 ? 4.562 -3.158 3.634 1.00 92.81 82 ALA A CA 1
ATOM 665 C C . ALA A 1 82 ? 5.570 -4.207 3.161 1.00 92.81 82 ALA A C 1
ATOM 667 O O . ALA A 1 82 ? 6.768 -3.937 3.054 1.00 92.81 82 ALA A O 1
ATOM 668 N N . ARG A 1 83 ? 5.074 -5.401 2.839 1.00 94.25 83 ARG A N 1
ATOM 669 C CA . ARG A 1 83 ? 5.814 -6.447 2.136 1.00 94.25 83 ARG A CA 1
ATOM 670 C C . ARG A 1 83 ? 5.211 -6.605 0.747 1.00 94.25 83 ARG A C 1
ATOM 672 O O . ARG A 1 83 ? 4.077 -7.047 0.620 1.00 94.25 83 ARG A O 1
ATOM 679 N N . VAL A 1 84 ? 5.988 -6.274 -0.282 1.00 95.25 84 VAL A N 1
ATOM 680 C CA . VAL A 1 84 ? 5.555 -6.334 -1.686 1.00 95.25 84 VAL A CA 1
ATOM 681 C C . VAL A 1 84 ? 6.501 -7.256 -2.463 1.00 95.25 84 VAL A C 1
ATOM 683 O O . VAL A 1 84 ? 7.663 -6.900 -2.673 1.00 95.25 84 VAL A O 1
ATOM 686 N N . PRO A 1 85 ? 6.064 -8.456 -2.878 1.00 94.75 85 PRO A N 1
ATOM 687 C CA . PRO A 1 85 ? 6.885 -9.362 -3.674 1.00 94.75 85 PRO A CA 1
ATOM 688 C C . PRO A 1 85 ? 6.934 -8.903 -5.134 1.00 94.75 85 PRO A C 1
ATOM 690 O O . PRO A 1 85 ? 6.070 -9.221 -5.956 1.00 94.75 85 PRO A O 1
ATOM 693 N N . VAL A 1 86 ? 7.976 -8.136 -5.449 1.00 96.06 86 VAL A N 1
ATOM 694 C CA . VAL A 1 86 ? 8.197 -7.559 -6.777 1.00 96.06 86 VAL A CA 1
ATOM 695 C C . VAL A 1 86 ? 8.666 -8.627 -7.763 1.00 96.06 86 VAL A C 1
ATOM 697 O O . VAL A 1 86 ? 9.634 -9.343 -7.514 1.00 96.06 86 VAL A O 1
ATOM 700 N N . VAL A 1 87 ? 8.003 -8.697 -8.918 1.00 95.75 87 VAL A N 1
ATOM 701 C CA . VAL A 1 87 ? 8.416 -9.526 -10.059 1.00 95.75 87 VAL A CA 1
ATOM 702 C C . VAL A 1 87 ? 9.321 -8.723 -10.989 1.00 95.75 87 VAL A C 1
ATOM 704 O O . VAL A 1 87 ? 10.354 -9.215 -11.439 1.00 95.75 87 VAL A O 1
ATOM 707 N N . ARG A 1 88 ? 8.939 -7.475 -11.293 1.00 94.75 88 ARG A N 1
ATOM 708 C CA . ARG A 1 88 ? 9.691 -6.586 -12.188 1.00 94.75 88 ARG A CA 1
ATOM 709 C C . ARG A 1 88 ? 9.396 -5.121 -11.885 1.00 94.75 88 ARG A C 1
ATOM 711 O O . ARG A 1 88 ? 8.260 -4.769 -11.602 1.00 94.75 88 ARG A O 1
ATOM 718 N N . ILE A 1 89 ? 10.391 -4.254 -12.048 1.00 94.44 89 ILE A N 1
ATOM 719 C CA . ILE A 1 89 ? 10.230 -2.793 -11.972 1.00 94.44 89 ILE A CA 1
ATOM 720 C C . ILE A 1 89 ? 10.144 -2.208 -13.391 1.00 94.44 89 ILE A C 1
ATOM 722 O O . ILE A 1 89 ? 10.827 -2.680 -14.310 1.00 94.44 89 ILE A O 1
ATOM 726 N N . HIS A 1 90 ? 9.290 -1.203 -13.596 1.00 92.50 90 HIS A N 1
ATOM 727 C CA . HIS A 1 90 ? 9.176 -0.501 -14.875 1.00 92.50 90 HIS A CA 1
ATOM 728 C C . HIS A 1 90 ? 10.449 0.298 -15.183 1.00 92.50 90 HIS A C 1
ATOM 730 O O . HIS A 1 90 ? 11.018 0.966 -14.323 1.00 92.50 90 HIS A O 1
ATOM 736 N N . ARG A 1 91 ? 10.920 0.219 -16.433 1.00 88.12 91 ARG A N 1
ATOM 737 C CA . ARG A 1 91 ? 12.045 1.042 -16.917 1.00 88.12 91 ARG A CA 1
ATOM 738 C C . ARG A 1 91 ? 11.535 2.421 -17.336 1.00 88.12 91 ARG A C 1
ATOM 740 O O . ARG A 1 91 ? 10.348 2.551 -17.599 1.00 88.12 91 ARG A O 1
ATOM 747 N N . GLN A 1 92 ? 12.420 3.412 -17.493 1.00 80.50 92 GLN A N 1
ATOM 748 C CA . GLN A 1 92 ? 12.060 4.795 -17.865 1.00 80.50 92 GLN A CA 1
ATOM 749 C C . GLN A 1 92 ? 10.975 4.898 -18.954 1.00 80.50 92 GLN A C 1
ATOM 751 O O . GLN A 1 92 ? 10.032 5.656 -18.808 1.00 80.50 92 GLN A O 1
ATOM 756 N N . ALA A 1 93 ? 11.058 4.097 -20.020 1.00 81.38 93 ALA A N 1
ATOM 757 C CA . ALA A 1 93 ? 10.087 4.127 -21.121 1.00 81.38 93 ALA A CA 1
ATOM 758 C C . ALA A 1 93 ? 8.648 3.708 -20.743 1.00 81.38 93 ALA A C 1
ATOM 760 O O . ALA A 1 93 ? 7.739 3.862 -21.547 1.00 81.38 93 ALA A O 1
ATOM 761 N N . GLN A 1 94 ? 8.461 3.123 -19.563 1.00 83.12 94 GLN A N 1
ATOM 762 C CA . GLN A 1 94 ? 7.215 2.535 -19.064 1.00 83.12 94 GLN A CA 1
ATOM 763 C C . GLN A 1 94 ? 6.675 3.296 -17.844 1.00 83.12 94 GLN A C 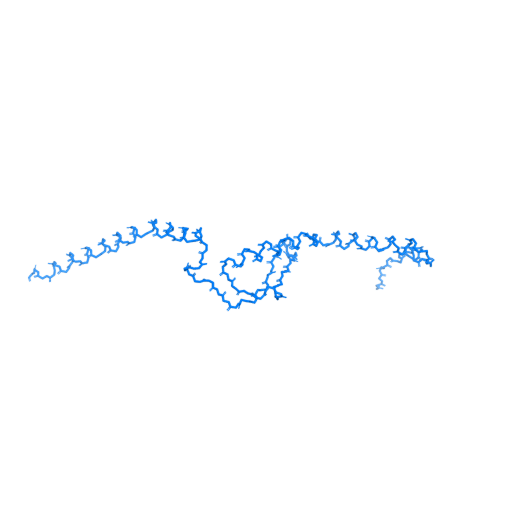1
ATOM 765 O O . GLN A 1 94 ? 5.674 2.883 -17.266 1.00 83.12 94 GLN A O 1
ATOM 770 N N . LEU A 1 95 ? 7.361 4.361 -17.417 1.00 86.12 95 LEU A N 1
ATOM 771 C CA . LEU A 1 95 ? 6.899 5.211 -16.328 1.00 86.12 95 LEU A CA 1
ATOM 772 C C . LEU A 1 95 ? 5.779 6.140 -16.819 1.00 86.12 95 LEU A C 1
ATOM 774 O O . LEU A 1 95 ? 5.807 6.555 -17.980 1.00 86.12 95 LEU A O 1
ATOM 778 N N . PRO A 1 96 ? 4.832 6.503 -15.938 1.00 84.94 96 PRO A N 1
ATOM 779 C CA . PRO A 1 96 ? 3.823 7.509 -16.249 1.00 84.94 96 PRO A CA 1
ATOM 780 C C . PRO A 1 96 ? 4.470 8.845 -16.663 1.00 84.94 96 PRO A C 1
ATOM 782 O O . PRO A 1 96 ? 5.557 9.198 -16.186 1.00 84.94 96 PRO A O 1
ATOM 785 N N . GLU A 1 97 ? 3.824 9.576 -17.580 1.00 84.56 97 GLU A N 1
ATOM 786 C CA . GLU A 1 97 ? 4.383 10.796 -18.183 1.00 84.56 97 GLU A CA 1
ATOM 787 C C . GLU A 1 97 ? 4.747 11.856 -17.143 1.00 84.56 97 GLU A C 1
ATOM 789 O O . GLU A 1 97 ? 5.744 12.559 -17.306 1.00 84.56 97 GLU A O 1
ATOM 794 N N . GLU A 1 98 ? 3.968 11.957 -16.071 1.00 86.50 98 GLU A N 1
ATOM 795 C CA . GLU A 1 98 ? 4.165 12.910 -14.982 1.00 86.50 98 GLU A CA 1
ATOM 796 C C . GLU A 1 98 ? 5.534 12.703 -14.321 1.00 86.50 98 GLU A C 1
ATOM 798 O O . GLU A 1 98 ? 6.324 13.641 -14.211 1.00 86.50 98 GLU A O 1
ATOM 803 N N . ALA A 1 99 ? 5.878 11.450 -14.004 1.00 83.38 99 ALA A N 1
ATOM 804 C CA . ALA A 1 99 ? 7.175 11.099 -13.424 1.00 83.38 99 ALA A CA 1
ATOM 805 C C . ALA A 1 99 ? 8.339 11.376 -14.396 1.00 83.38 99 ALA A C 1
ATOM 807 O O . ALA A 1 99 ? 9.454 11.720 -13.992 1.00 83.38 99 ALA A O 1
ATOM 808 N N . LEU A 1 100 ? 8.095 11.253 -15.705 1.00 82.50 100 LEU A N 1
ATOM 809 C CA . LEU A 1 100 ? 9.094 11.567 -16.726 1.00 82.50 100 LEU A CA 1
ATOM 810 C C . LEU A 1 100 ? 9.328 13.073 -16.867 1.00 82.50 100 LEU A C 1
ATOM 812 O O . LEU A 1 100 ? 10.473 13.476 -17.090 1.00 82.50 100 LEU A O 1
ATOM 816 N N . ARG A 1 101 ? 8.288 13.900 -16.726 1.00 82.94 101 ARG A N 1
ATOM 817 C CA . ARG A 1 101 ? 8.385 15.368 -16.797 1.00 82.94 101 ARG A CA 1
ATOM 818 C C . ARG A 1 101 ? 9.240 15.927 -15.661 1.00 82.94 101 ARG A C 1
ATOM 820 O O . ARG A 1 101 ? 10.215 16.621 -15.947 1.00 82.94 101 ARG A O 1
ATOM 827 N N . GLU A 1 102 ? 8.991 15.510 -14.420 1.00 76.25 102 GLU A N 1
ATOM 828 C CA . GLU A 1 102 ? 9.783 15.938 -13.252 1.00 76.25 102 GLU A CA 1
ATOM 829 C C . GLU A 1 102 ? 11.280 15.619 -13.406 1.00 76.25 102 GLU A C 1
ATOM 831 O O . GLU A 1 102 ? 12.155 16.439 -13.095 1.00 76.25 102 GLU A O 1
ATOM 836 N N . SER A 1 103 ? 11.595 14.438 -13.954 1.00 73.25 103 SER A N 1
ATOM 837 C CA . SER A 1 103 ? 12.982 14.026 -14.196 1.00 73.25 103 SER A CA 1
ATOM 838 C C . SER A 1 103 ? 13.691 14.908 -15.232 1.00 73.25 103 SER A C 1
ATOM 840 O O . SER A 1 103 ? 14.878 15.205 -15.078 1.00 73.25 103 SER A O 1
ATOM 842 N N . LYS A 1 104 ? 12.969 15.366 -16.265 1.00 76.25 104 LYS A N 1
ATOM 843 C CA . LYS A 1 104 ? 13.493 16.235 -17.328 1.00 76.25 104 LYS A CA 1
ATOM 844 C C . LYS A 1 104 ? 13.661 17.672 -16.845 1.00 76.25 104 LYS A C 1
ATOM 846 O O . LYS A 1 104 ? 14.676 18.288 -17.151 1.00 76.25 104 LYS A O 1
ATOM 851 N N . GLU A 1 105 ? 12.717 18.190 -16.067 1.00 72.56 105 GLU A N 1
ATOM 852 C CA . GLU A 1 105 ? 12.769 19.551 -15.520 1.00 72.56 105 GLU A CA 1
ATOM 853 C C . GLU A 1 105 ? 13.910 19.710 -14.507 1.00 72.56 105 GLU A C 1
ATOM 855 O O . GLU A 1 105 ? 14.718 20.635 -14.612 1.00 72.56 105 GLU A O 1
ATOM 860 N N . THR A 1 106 ? 14.082 18.737 -13.607 1.00 64.50 106 THR A N 1
ATOM 861 C CA . THR A 1 106 ? 15.208 18.711 -12.655 1.00 64.50 106 THR A CA 1
ATOM 862 C C . THR A 1 106 ? 16.561 18.658 -13.377 1.00 64.50 106 THR A C 1
ATOM 864 O O . THR A 1 106 ? 17.534 19.302 -12.969 1.00 64.50 106 THR A O 1
ATOM 867 N N . GLN A 1 107 ? 16.620 17.924 -14.492 1.00 63.22 107 GLN A N 1
ATOM 868 C CA . GLN A 1 107 ? 17.788 17.860 -15.366 1.00 63.22 107 GLN A CA 1
ATOM 869 C C . GLN A 1 107 ? 17.930 19.066 -16.293 1.00 63.22 107 GLN A C 1
ATOM 871 O O . GLN A 1 107 ? 18.999 19.218 -16.852 1.00 63.22 107 GLN A O 1
ATOM 876 N N . ALA A 1 108 ? 16.934 19.929 -16.480 1.00 61.50 108 ALA A N 1
ATOM 877 C CA . ALA A 1 108 ? 17.065 21.130 -17.307 1.00 61.50 108 ALA A CA 1
ATOM 878 C C . ALA A 1 108 ? 17.651 22.314 -16.516 1.00 61.50 108 ALA A C 1
ATOM 880 O O . ALA A 1 108 ? 18.345 23.160 -17.080 1.00 61.50 108 ALA A O 1
ATOM 881 N N . ILE A 1 109 ? 17.438 22.350 -15.197 1.00 57.69 109 ILE A N 1
ATOM 882 C CA . ILE A 1 109 ? 17.837 23.478 -14.338 1.00 57.69 109 ILE A CA 1
ATOM 883 C C . ILE A 1 109 ? 19.332 23.415 -13.946 1.00 57.69 109 ILE A C 1
ATOM 885 O O . ILE A 1 109 ? 19.991 24.448 -13.843 1.00 57.69 109 ILE A O 1
ATOM 889 N N . ARG A 1 110 ? 19.917 22.218 -13.784 1.00 57.03 110 ARG A N 1
ATOM 890 C CA . ARG A 1 110 ? 21.303 22.019 -13.287 1.00 57.03 110 ARG A CA 1
ATOM 891 C C . ARG A 1 110 ? 22.460 21.938 -14.318 1.00 57.03 110 ARG A C 1
ATOM 893 O O . ARG A 1 110 ? 23.578 22.297 -13.943 1.00 57.03 110 ARG A O 1
ATOM 900 N N . PRO A 1 111 ? 22.299 21.530 -15.597 1.00 60.66 111 PRO A N 1
ATOM 901 C CA . PRO A 1 111 ? 23.446 21.282 -16.485 1.00 60.66 111 PRO A CA 1
ATOM 902 C C . PRO A 1 111 ? 24.212 22.541 -16.871 1.00 60.66 111 PRO A C 1
ATOM 904 O O . PRO A 1 111 ? 25.399 22.472 -17.196 1.00 60.66 111 PRO A O 1
ATOM 907 N N . SER A 1 112 ? 23.543 23.698 -16.879 1.00 63.22 112 SER A N 1
ATOM 908 C CA . SER A 1 112 ? 24.132 24.932 -17.396 1.00 63.22 112 SER A CA 1
ATOM 909 C C . SER A 1 112 ? 25.289 25.435 -16.523 1.00 63.22 112 SER A C 1
ATOM 911 O O . SER A 1 112 ? 26.275 25.942 -17.065 1.00 63.22 112 SER A O 1
ATOM 913 N N . GLU A 1 113 ? 25.240 25.226 -15.204 1.00 64.56 113 GLU A N 1
ATOM 914 C CA . GLU A 1 113 ? 26.296 25.650 -14.280 1.00 64.56 113 GLU A CA 1
ATOM 915 C C . GLU A 1 113 ? 27.499 24.705 -14.279 1.00 64.56 113 GLU A C 1
ATOM 917 O O . GLU A 1 113 ? 28.636 25.171 -14.406 1.00 64.56 113 GLU A O 1
ATOM 922 N N . GLU A 1 114 ? 27.283 23.386 -14.234 1.00 65.81 114 GLU A N 1
ATOM 923 C CA . GLU A 1 114 ? 28.381 22.413 -14.291 1.00 65.81 114 GLU A CA 1
ATOM 924 C C . GLU A 1 114 ? 29.122 22.463 -15.632 1.00 65.81 114 GLU A C 1
ATOM 926 O O . GLU A 1 114 ? 30.358 22.487 -15.658 1.00 65.81 114 GLU A O 1
ATOM 931 N N . LEU A 1 115 ? 28.403 22.569 -16.758 1.00 66.31 115 LEU A N 1
ATOM 932 C CA . LEU A 1 115 ? 29.020 22.744 -18.077 1.00 66.31 115 LEU A CA 1
ATOM 933 C C . LEU A 1 115 ? 29.770 24.078 -18.170 1.00 66.31 115 LEU A C 1
ATOM 935 O O . LEU A 1 115 ? 30.874 24.120 -18.722 1.00 66.31 115 LEU A O 1
ATOM 939 N N . ARG A 1 116 ? 29.231 25.166 -17.600 1.00 69.62 116 ARG A N 1
ATOM 940 C CA . ARG A 1 116 ? 29.922 26.467 -17.534 1.00 69.62 116 ARG A CA 1
ATOM 941 C C . ARG A 1 116 ? 31.199 26.391 -16.708 1.00 69.62 116 ARG A C 1
ATOM 943 O O . ARG A 1 116 ? 32.227 26.922 -17.141 1.00 69.62 116 ARG A O 1
ATOM 950 N N . LEU A 1 117 ? 31.178 25.714 -15.561 1.00 74.25 117 LEU A N 1
ATOM 951 C CA . LEU A 1 117 ? 32.352 25.550 -14.707 1.00 74.25 117 LEU A CA 1
ATOM 952 C C . LEU A 1 117 ? 33.407 24.666 -15.383 1.00 74.25 117 LEU A C 1
ATOM 954 O O . LEU A 1 117 ? 34.591 25.012 -15.388 1.00 74.25 117 LEU A O 1
ATOM 958 N N . LYS A 1 118 ? 32.981 23.569 -16.020 1.00 78.00 118 LYS A N 1
ATOM 959 C CA . LYS A 1 118 ? 33.853 22.651 -16.766 1.00 78.00 118 LYS A CA 1
ATOM 960 C C . LYS A 1 118 ? 34.507 23.362 -17.953 1.00 78.00 118 LYS A C 1
ATOM 962 O O . LYS A 1 118 ? 35.725 23.281 -18.105 1.00 78.00 118 LYS A O 1
ATOM 967 N N . ARG A 1 119 ? 33.751 24.168 -18.715 1.00 76.19 119 ARG A N 1
ATOM 968 C CA . ARG A 1 119 ? 34.277 25.019 -19.803 1.00 76.19 119 ARG A CA 1
ATOM 969 C C . ARG A 1 119 ? 35.229 26.104 -19.284 1.00 76.19 119 ARG A C 1
ATOM 971 O O . ARG A 1 119 ? 36.290 26.294 -19.877 1.00 76.19 119 ARG A O 1
ATOM 978 N N . ARG A 1 120 ? 34.925 26.768 -18.156 1.00 76.94 120 ARG A N 1
ATOM 979 C CA . ARG A 1 120 ? 35.830 27.747 -17.506 1.00 76.94 120 ARG A CA 1
ATOM 980 C C . ARG A 1 120 ? 37.148 27.108 -17.063 1.00 76.94 120 ARG A C 1
ATOM 982 O O . ARG A 1 120 ? 38.208 27.690 -17.296 1.00 76.94 120 ARG A O 1
ATOM 989 N N . LYS A 1 121 ? 37.103 25.915 -16.461 1.00 78.88 121 LYS A N 1
ATOM 990 C CA . LYS A 1 121 ? 38.297 25.162 -16.040 1.00 78.88 121 LYS A CA 1
ATOM 991 C C . LYS A 1 121 ? 39.133 24.710 -17.244 1.00 78.88 121 LYS A C 1
ATOM 993 O O . LYS A 1 121 ? 40.352 24.868 -17.222 1.00 78.88 121 LYS A O 1
ATOM 998 N N . LEU A 1 122 ? 38.494 24.245 -18.321 1.00 74.62 122 LEU A N 1
ATOM 999 C CA . LEU A 1 122 ? 39.180 23.860 -19.561 1.00 74.62 122 LEU A CA 1
ATOM 1000 C C . LEU A 1 122 ? 39.913 25.046 -20.202 1.00 74.62 122 LEU A C 1
ATOM 1002 O O . LEU A 1 122 ? 41.063 24.923 -20.621 1.00 74.62 122 LEU A O 1
ATOM 1006 N N . ARG A 1 123 ? 39.264 26.216 -20.226 1.00 73.25 123 ARG A N 1
ATOM 1007 C CA . ARG A 1 123 ? 39.819 27.446 -20.805 1.00 73.25 123 ARG A CA 1
ATOM 1008 C C . ARG A 1 123 ? 41.051 27.938 -20.032 1.00 73.25 123 ARG A C 1
ATOM 1010 O O . ARG A 1 123 ? 42.039 28.299 -20.659 1.00 73.25 123 ARG A O 1
ATOM 1017 N N . LYS A 1 124 ? 41.042 27.845 -18.692 1.00 74.56 124 LYS A N 1
ATOM 1018 C CA . LYS A 1 124 ? 42.209 28.151 -17.834 1.00 74.56 124 LYS A CA 1
ATOM 1019 C C . LYS A 1 124 ? 43.353 27.135 -17.956 1.00 74.56 124 LYS A C 1
ATOM 1021 O O . LYS A 1 124 ? 44.508 27.497 -17.753 1.00 74.56 124 LYS A O 1
ATOM 1026 N N . LYS A 1 125 ? 43.055 25.868 -18.269 1.00 71.19 125 LYS A N 1
ATOM 1027 C CA . LYS A 1 125 ? 44.081 24.833 -18.485 1.00 71.19 125 LYS A CA 1
ATOM 1028 C C . LYS A 1 125 ? 44.823 25.065 -19.806 1.00 71.19 125 LYS A C 1
ATOM 1030 O O . LYS A 1 125 ? 46.046 25.054 -19.816 1.00 71.19 125 LYS A O 1
ATOM 1035 N N . ARG A 1 126 ? 44.094 25.382 -20.886 1.00 63.22 126 ARG A N 1
ATOM 1036 C CA . ARG A 1 126 ? 44.677 25.662 -22.215 1.00 63.22 126 ARG A CA 1
ATOM 1037 C C . ARG A 1 126 ? 45.518 26.945 -22.251 1.00 63.22 126 ARG A C 1
ATOM 1039 O O . ARG A 1 126 ? 46.520 26.979 -22.951 1.00 63.22 126 ARG A O 1
ATOM 1046 N N . SER A 1 127 ? 45.174 27.964 -21.458 1.00 60.94 127 SER A N 1
ATOM 1047 C CA . SER A 1 127 ? 45.969 29.200 -21.361 1.00 60.94 127 SER A CA 1
ATOM 1048 C C . SER A 1 127 ? 47.277 29.045 -20.572 1.00 60.94 127 SER A C 1
ATOM 1050 O O . SER A 1 127 ? 48.160 29.882 -20.706 1.00 60.94 127 SER A O 1
ATOM 1052 N N . ARG A 1 128 ? 47.413 28.003 -19.737 1.00 60.28 128 ARG A N 1
ATOM 1053 C CA . ARG A 1 128 ? 48.652 27.720 -18.990 1.00 60.28 128 ARG A CA 1
ATOM 1054 C C . ARG A 1 128 ? 49.672 26.932 -19.816 1.00 60.28 128 ARG A C 1
ATOM 1056 O O . ARG A 1 128 ? 50.860 27.137 -19.628 1.00 60.28 128 ARG A O 1
ATOM 1063 N N . THR A 1 129 ? 49.223 26.099 -20.755 1.00 58.72 129 THR A N 1
ATOM 1064 C CA . THR A 1 129 ? 50.107 25.296 -21.620 1.00 58.72 129 THR A CA 1
ATOM 1065 C C . THR A 1 129 ? 50.814 26.129 -22.696 1.00 58.72 129 THR A C 1
ATOM 1067 O O . THR A 1 129 ? 51.945 25.827 -23.042 1.00 58.72 129 THR A O 1
ATOM 1070 N N . HIS A 1 130 ? 50.205 27.218 -23.179 1.00 56.53 130 HIS A N 1
ATOM 1071 C CA . HIS A 1 130 ? 50.843 28.104 -24.166 1.00 56.53 130 HIS A CA 1
ATOM 1072 C C . HIS A 1 130 ? 51.899 29.059 -23.581 1.00 56.53 130 HIS A C 1
ATOM 1074 O O . HIS A 1 130 ? 52.643 29.660 -24.346 1.00 56.53 130 HIS A O 1
ATOM 1080 N N . LYS A 1 131 ? 51.978 29.214 -22.249 1.00 58.19 131 LYS A N 1
ATOM 1081 C CA . LYS A 1 131 ? 52.926 30.131 -21.586 1.00 58.19 131 LYS A CA 1
ATOM 1082 C C . LYS A 1 131 ? 54.219 29.442 -21.110 1.00 58.19 131 LYS A C 1
ATOM 1084 O O . LYS A 1 131 ? 55.079 30.115 -20.573 1.00 58.19 131 LYS A O 1
ATOM 1089 N N . SER A 1 132 ? 54.368 28.126 -21.297 1.00 55.44 132 SER A N 1
ATOM 1090 C CA . SER A 1 132 ? 55.578 27.374 -20.906 1.00 55.44 132 SER A CA 1
ATOM 1091 C C . SER A 1 132 ? 56.446 26.924 -22.090 1.00 55.44 132 SER A C 1
ATOM 1093 O O . SER A 1 132 ? 57.282 26.045 -21.917 1.00 55.44 132 SER A O 1
ATOM 1095 N N . GLN A 1 133 ? 56.198 27.440 -23.299 1.00 56.34 133 GLN A N 1
ATOM 1096 C CA . GLN A 1 133 ? 56.963 27.121 -24.519 1.00 56.34 133 GLN A CA 1
ATOM 1097 C C . GLN A 1 133 ? 57.522 28.376 -25.214 1.00 56.34 133 GLN A C 1
ATOM 1099 O O . GLN A 1 133 ? 57.902 28.319 -26.377 1.00 56.34 133 GLN A O 1
ATOM 1104 N N . GLY A 1 134 ? 57.545 29.509 -24.514 1.00 55.84 134 GLY A N 1
ATOM 1105 C CA . GLY A 1 134 ? 58.158 30.746 -24.987 1.00 55.84 134 GLY A CA 1
ATOM 1106 C C . GLY A 1 134 ? 59.055 31.318 -23.902 1.00 55.84 134 GLY A C 1
ATOM 1107 O O . GLY A 1 134 ? 58.681 32.314 -23.298 1.00 55.84 134 GLY A O 1
ATOM 1108 N N . ASP A 1 135 ? 60.154 30.618 -23.638 1.00 45.91 135 ASP A N 1
ATOM 1109 C CA . ASP A 1 135 ? 61.412 31.114 -23.068 1.00 45.91 135 ASP A CA 1
ATOM 1110 C C . ASP A 1 135 ? 62.544 30.440 -23.858 1.00 45.91 135 ASP A C 1
ATOM 1112 O O . ASP A 1 135 ? 62.383 29.232 -24.172 1.00 45.91 135 ASP A O 1
#

Foldseek 3Di:
DDDDDDPDPVVVVLPDDDDPVSVVVVVVVVVVVVCVPPPDDPVVVVVVLVVVVVVVVQFFDFDSVPKDWDWDDDPNDIDIDIDTGTPTTDDLVSHDVVVVVVVVVVVVVPPVVVVVVVVVVVVVVVVVVVVPPPD

Secondary structure (DSSP, 8-state):
--------TTGGGTS-S--HHHHHHHHHHHHHHHHHHSSS-HHHHHHHHHHHHHHHHTTEEE-GGG-EEEEEEETTEEEEEEE--EEEEPPGGGS-HHHHHHHHHHHHHSHHHHHHHHHHHHHHHHHHHTTSS--

pLDDT: mean 74.41, std 15.71, range [33.62, 96.06]